Protein AF-A0A2K2HBD0-F1 (afdb_monomer_lite)

InterPro domains:
  IPR009956 Post-segregation antitoxin CcdA [PF07362] (13-83)

Secondary structure (DSSP, 8-state):
-----SS-TTSPPPP------HHHHHHHHHTT--HHHHHHHHHHHHHHHHHHHHHHHHHHHHHHHHHHHHHHH--TTGGG---

Structure (mmCIF, N/CA/C/O backbone):
data_AF-A0A2K2HBD0-F1
#
_entry.id   AF-A0A2K2HBD0-F1
#
loop_
_atom_site.group_PDB
_atom_site.id
_atom_site.type_symbol
_atom_site.label_atom_id
_atom_site.label_alt_id
_atom_site.label_comp_id
_atom_site.label_asym_id
_atom_site.label_entity_id
_atom_site.label_seq_id
_atom_site.pdbx_PDB_ins_code
_atom_site.Cartn_x
_atom_site.Cartn_y
_atom_site.Cartn_z
_atom_site.occupancy
_atom_site.B_iso_or_equiv
_atom_site.auth_seq_id
_atom_site.auth_comp_id
_atom_site.auth_asym_id
_atom_site.auth_atom_id
_atom_site.pdbx_PDB_model_num
ATOM 1 N N . MET A 1 1 ? 22.525 -6.578 -7.500 1.00 34.03 1 MET A N 1
ATOM 2 C CA . MET A 1 1 ? 21.487 -5.531 -7.603 1.00 34.03 1 MET A CA 1
ATOM 3 C C . MET A 1 1 ? 20.577 -5.676 -6.400 1.00 34.03 1 MET A C 1
ATOM 5 O O . MET A 1 1 ? 19.860 -6.662 -6.315 1.00 34.03 1 MET A O 1
ATOM 9 N N . LYS A 1 2 ? 20.710 -4.801 -5.398 1.00 34.09 2 LYS A N 1
ATOM 10 C CA . LYS A 1 2 ? 19.873 -4.887 -4.198 1.00 34.09 2 LYS A CA 1
ATOM 11 C C . LYS A 1 2 ? 18.487 -4.390 -4.594 1.00 34.09 2 LYS A C 1
ATOM 13 O O . LYS A 1 2 ? 18.349 -3.201 -4.861 1.00 34.09 2 LYS A O 1
ATOM 18 N N . ALA A 1 3 ? 17.497 -5.280 -4.639 1.00 43.34 3 ALA A N 1
ATOM 1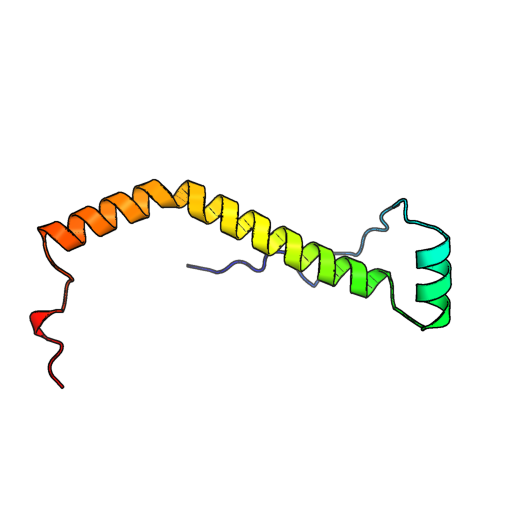9 C CA . ALA A 1 3 ? 16.108 -4.883 -4.455 1.00 43.34 3 ALA A CA 1
ATOM 20 C C . ALA A 1 3 ? 16.049 -4.226 -3.070 1.00 43.34 3 ALA A C 1
ATOM 22 O O . ALA A 1 3 ? 15.966 -4.902 -2.046 1.00 43.34 3 ALA A O 1
ATOM 23 N N . GLN A 1 4 ? 16.304 -2.919 -3.027 1.00 52.88 4 GLN A N 1
ATOM 24 C CA . GLN A 1 4 ? 16.239 -2.161 -1.795 1.00 52.88 4 GLN A CA 1
ATOM 25 C C . GLN A 1 4 ? 14.793 -2.224 -1.342 1.00 52.88 4 GLN A C 1
ATOM 27 O O . GLN A 1 4 ? 13.870 -1.955 -2.110 1.00 52.88 4 GLN A O 1
ATOM 32 N N . ASN A 1 5 ? 14.618 -2.649 -0.097 1.00 59.59 5 ASN A N 1
ATOM 33 C CA . ASN A 1 5 ? 13.353 -2.578 0.599 1.00 59.59 5 ASN A CA 1
ATOM 34 C C . ASN A 1 5 ? 12.760 -1.180 0.353 1.00 59.59 5 ASN A C 1
ATOM 36 O O . ASN A 1 5 ? 13.425 -0.185 0.636 1.00 59.59 5 ASN A O 1
ATOM 40 N N . VAL A 1 6 ? 11.547 -1.111 -0.207 1.00 68.81 6 VAL A N 1
ATOM 41 C CA . VAL A 1 6 ? 10.873 0.142 -0.616 1.00 68.81 6 VAL A CA 1
ATOM 42 C C . VAL A 1 6 ? 10.803 1.173 0.522 1.00 68.81 6 VAL A C 1
ATOM 44 O O . VAL A 1 6 ? 10.678 2.369 0.286 1.00 68.81 6 VAL A O 1
ATOM 47 N N . TYR A 1 7 ? 10.921 0.713 1.765 1.00 73.38 7 TYR A N 1
ATOM 48 C CA . TYR A 1 7 ? 11.015 1.519 2.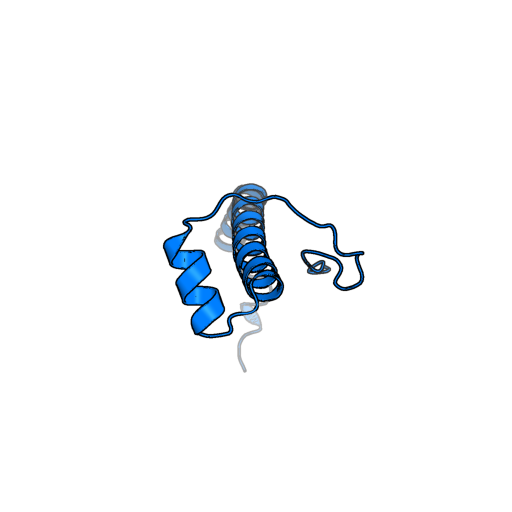973 1.00 73.38 7 TYR A CA 1
ATOM 49 C C . TYR A 1 7 ? 11.734 0.721 4.075 1.00 73.38 7 TYR A C 1
ATOM 51 O O . TYR A 1 7 ? 11.906 -0.497 3.967 1.00 73.38 7 TYR A O 1
ATOM 59 N N . ARG A 1 8 ? 12.165 1.406 5.143 1.00 78.94 8 ARG A N 1
ATOM 60 C CA . ARG A 1 8 ? 12.782 0.780 6.325 1.00 78.94 8 ARG A CA 1
ATOM 61 C C . ARG A 1 8 ? 11.700 0.390 7.343 1.00 78.94 8 ARG A C 1
ATOM 63 O O . ARG A 1 8 ? 11.024 1.296 7.830 1.00 78.94 8 ARG A O 1
ATOM 70 N N . PRO A 1 9 ? 11.553 -0.899 7.703 1.00 75.44 9 PRO A N 1
ATOM 71 C CA . PRO A 1 9 ? 10.555 -1.332 8.681 1.00 75.44 9 PRO A CA 1
ATOM 72 C C . PRO A 1 9 ? 10.779 -0.764 10.088 1.00 75.44 9 PRO A C 1
ATOM 74 O O . PRO A 1 9 ? 9.806 -0.536 10.798 1.00 75.44 9 PRO A O 1
ATOM 77 N N . GLU A 1 10 ? 12.031 -0.495 10.488 1.00 78.00 10 GLU A N 1
ATOM 78 C CA . GLU A 1 10 ? 12.340 0.073 11.814 1.00 78.00 10 GLU A CA 1
ATOM 79 C C . GLU A 1 10 ? 12.229 1.607 11.875 1.00 78.00 10 GLU A C 1
ATOM 81 O O . GLU A 1 10 ? 12.574 2.217 12.889 1.00 78.00 10 GLU A O 1
ATOM 86 N N . ALA A 1 11 ? 11.791 2.268 10.797 1.00 82.19 11 ALA A N 1
ATOM 87 C CA . ALA A 1 11 ? 11.637 3.717 10.810 1.00 82.19 11 ALA A CA 1
ATOM 88 C C . ALA A 1 11 ? 10.562 4.147 11.830 1.00 82.19 11 ALA A C 1
ATOM 90 O O . ALA A 1 11 ? 9.517 3.497 11.937 1.00 82.19 11 ALA A O 1
ATOM 91 N N . PRO A 1 12 ? 10.774 5.254 12.568 1.00 82.56 12 PRO A N 1
ATOM 92 C CA . PRO A 1 12 ? 9.804 5.726 13.546 1.00 82.56 12 PRO A CA 1
ATOM 93 C C . PRO A 1 12 ? 8.476 6.071 12.864 1.00 82.56 12 PRO A C 1
ATOM 95 O O . PRO A 1 12 ? 8.443 6.810 11.875 1.00 82.56 12 PRO A O 1
ATOM 98 N N . LYS A 1 13 ? 7.371 5.556 13.418 1.00 81.94 13 LYS A N 1
ATOM 99 C CA . LYS A 1 13 ? 6.024 5.861 12.930 1.00 81.94 13 LYS A CA 1
ATOM 100 C C . LYS A 1 13 ? 5.733 7.340 13.151 1.00 81.94 13 LYS A C 1
ATOM 102 O O . LYS A 1 13 ? 5.856 7.843 14.265 1.00 81.94 13 LYS A O 1
ATOM 107 N N . ARG A 1 14 ? 5.330 8.034 12.089 1.00 83.19 14 ARG A N 1
ATOM 108 C CA . ARG A 1 14 ? 4.842 9.412 12.178 1.00 83.19 14 ARG A CA 1
ATOM 109 C C . ARG A 1 14 ? 3.317 9.412 12.090 1.00 83.19 14 ARG A C 1
ATOM 111 O O . ARG A 1 14 ? 2.788 8.752 11.196 1.00 83.19 14 ARG A O 1
ATOM 118 N N . PRO A 1 15 ? 2.608 10.132 12.977 1.00 83.88 15 PRO A N 1
ATOM 119 C CA . PRO A 1 15 ? 1.176 10.335 12.816 1.00 83.88 15 PRO A CA 1
ATOM 120 C C . PRO A 1 15 ? 0.923 11.150 11.544 1.00 83.88 15 PRO A C 1
ATOM 122 O O . PRO A 1 15 ? 1.605 12.142 11.283 1.00 83.88 15 PRO A O 1
ATOM 125 N N . VAL A 1 16 ? -0.049 10.714 10.746 1.00 82.25 16 VAL A N 1
ATOM 126 C CA . VAL A 1 16 ? -0.456 11.377 9.505 1.00 82.25 16 VAL A CA 1
ATOM 127 C C . VAL A 1 16 ? -1.925 11.756 9.644 1.00 82.25 16 VAL A C 1
ATOM 129 O O . VAL A 1 16 ? -2.754 10.903 9.956 1.00 82.25 16 VAL A O 1
ATOM 132 N N . ASN A 1 17 ? -2.248 13.028 9.416 1.00 85.06 17 ASN A N 1
ATOM 133 C CA . ASN A 1 17 ? -3.634 13.483 9.353 1.00 85.06 17 ASN A CA 1
ATOM 134 C C . ASN A 1 17 ? -4.181 13.187 7.956 1.00 85.06 17 ASN A C 1
ATOM 136 O O . ASN A 1 17 ? -3.582 13.588 6.959 1.00 85.06 17 ASN A O 1
ATOM 140 N N . LEU A 1 18 ? -5.304 12.478 7.887 1.00 83.06 18 LEU A N 1
ATOM 141 C CA . LEU A 1 18 ? -5.945 12.088 6.636 1.00 83.06 18 LEU A CA 1
ATOM 142 C C . LEU A 1 18 ? -7.457 12.253 6.738 1.00 83.06 18 LEU A C 1
ATOM 144 O O . LEU A 1 18 ? -8.055 12.005 7.784 1.00 83.06 18 LEU A O 1
ATOM 148 N N . THR A 1 19 ? -8.067 12.668 5.634 1.00 86.06 19 THR A N 1
ATOM 149 C CA . THR A 1 19 ? -9.517 12.809 5.511 1.00 86.06 19 THR A CA 1
ATOM 150 C C . THR A 1 19 ? -10.069 11.562 4.833 1.00 86.06 19 THR A C 1
ATOM 152 O O . THR A 1 19 ? -9.626 11.191 3.748 1.00 86.06 19 THR A O 1
ATOM 155 N N . VAL A 1 20 ? -11.029 10.903 5.476 1.00 86.56 20 VAL A N 1
ATOM 156 C CA . VAL A 1 20 ? -11.691 9.684 4.992 1.00 86.56 20 VAL A CA 1
ATOM 157 C C . VAL A 1 20 ? -13.194 9.821 5.213 1.00 86.56 20 VAL A C 1
ATOM 159 O O . VAL A 1 20 ? -13.629 10.545 6.105 1.00 86.56 20 VAL A O 1
ATOM 162 N N . ASN A 1 21 ? -13.980 9.129 4.386 1.00 92.06 21 ASN A N 1
ATOM 163 C CA . ASN A 1 21 ? -15.428 9.047 4.541 1.00 92.06 21 ASN A CA 1
ATOM 164 C C . ASN A 1 21 ? -15.805 8.539 5.948 1.00 92.06 21 ASN A C 1
ATOM 166 O O . ASN A 1 21 ? -15.305 7.510 6.409 1.00 92.06 21 ASN A O 1
ATOM 170 N N . GLU A 1 22 ? -16.693 9.267 6.617 1.00 91.38 22 GLU A N 1
ATOM 171 C CA . GLU A 1 22 ? -17.068 8.995 8.003 1.00 91.38 22 GLU A CA 1
ATOM 172 C C . GLU A 1 22 ? -17.786 7.649 8.174 1.00 91.38 22 GLU A C 1
ATOM 174 O O . GLU A 1 22 ? -17.484 6.907 9.111 1.00 91.38 22 GLU A O 1
ATOM 179 N N . ASP A 1 23 ? -18.692 7.297 7.261 1.00 92.56 23 ASP A N 1
ATOM 180 C CA . ASP A 1 23 ? -19.418 6.028 7.325 1.00 92.56 23 ASP A CA 1
ATOM 181 C C . ASP A 1 23 ? -18.469 4.844 7.138 1.00 92.56 23 ASP A C 1
ATOM 183 O O . ASP A 1 23 ? -18.538 3.870 7.887 1.00 92.56 23 ASP A O 1
ATOM 187 N N . LEU A 1 24 ? -17.509 4.952 6.214 1.00 90.81 24 LEU A N 1
ATOM 188 C CA . LEU A 1 24 ? -16.469 3.940 6.033 1.00 90.81 24 LEU A CA 1
ATOM 189 C C . LEU A 1 24 ? -15.626 3.772 7.303 1.00 90.81 24 LEU A C 1
ATOM 191 O O . LEU A 1 24 ? -15.330 2.646 7.702 1.00 90.81 24 LEU A O 1
ATOM 195 N N . LEU A 1 25 ? -15.265 4.878 7.962 1.00 89.94 25 LEU A N 1
ATOM 196 C CA . LEU A 1 25 ? -14.526 4.848 9.224 1.00 89.94 25 LEU A CA 1
ATOM 197 C C . LEU A 1 25 ? -15.342 4.168 10.332 1.00 89.94 25 LEU A C 1
ATOM 199 O O . LEU A 1 25 ? -14.795 3.383 11.110 1.00 89.94 25 LEU A O 1
ATOM 203 N N . ARG A 1 26 ? -16.645 4.458 10.402 1.00 92.94 26 ARG A N 1
ATOM 204 C CA . ARG A 1 26 ? -17.572 3.856 11.366 1.00 92.94 26 ARG A CA 1
ATOM 205 C C . ARG A 1 26 ? -17.663 2.348 11.158 1.00 92.94 26 ARG A C 1
ATOM 207 O O . ARG A 1 26 ? -17.445 1.600 12.109 1.00 92.94 26 ARG A O 1
ATOM 214 N N . VAL A 1 27 ? -17.907 1.911 9.924 1.00 92.69 27 VAL A N 1
ATOM 215 C CA . VAL A 1 27 ? -17.993 0.489 9.565 1.00 92.69 27 VAL A CA 1
ATOM 216 C C . VAL A 1 27 ? -16.671 -0.215 9.859 1.00 92.69 27 VAL A C 1
ATOM 218 O O . VAL A 1 27 ? -16.669 -1.242 10.530 1.00 92.69 27 VAL A O 1
ATOM 221 N N . ALA A 1 28 ? -15.536 0.364 9.455 1.00 90.69 28 ALA A N 1
ATOM 222 C CA . ALA A 1 28 ? -14.214 -0.211 9.702 1.00 90.69 28 ALA A CA 1
ATOM 223 C C . ALA A 1 28 ? -13.927 -0.412 11.199 1.00 90.69 28 ALA A C 1
ATOM 225 O O . ALA A 1 28 ? -13.383 -1.444 11.591 1.00 90.69 28 AL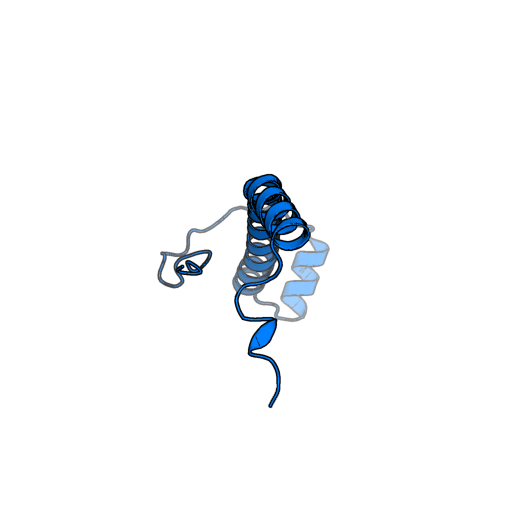A A O 1
ATOM 226 N N . LYS A 1 29 ? -14.331 0.543 12.047 1.00 89.50 29 LYS A N 1
ATOM 227 C CA . LYS A 1 29 ? -14.227 0.407 13.507 1.00 89.50 29 LYS A CA 1
ATOM 228 C C . LYS A 1 29 ? -15.150 -0.682 14.054 1.00 89.50 29 LYS A C 1
ATOM 230 O O . LYS A 1 29 ? -14.714 -1.444 14.909 1.00 89.50 29 LYS A O 1
ATOM 235 N N . GLN A 1 30 ? -16.386 -0.780 13.560 1.00 93.38 30 GLN A N 1
ATOM 236 C CA . GLN A 1 30 ? -17.349 -1.803 13.991 1.00 93.38 30 GLN A CA 1
ATOM 237 C C . GLN A 1 30 ? -16.862 -3.224 13.699 1.00 93.38 30 GLN A C 1
ATOM 239 O O . GLN A 1 30 ? -17.049 -4.113 14.524 1.00 93.38 30 GLN A O 1
ATOM 244 N N . VAL A 1 31 ? -16.200 -3.432 12.560 1.00 94.50 31 VAL A N 1
ATOM 245 C CA . VAL A 1 31 ? -15.630 -4.739 12.196 1.00 94.50 31 VAL A CA 1
ATOM 246 C C . VAL A 1 31 ? -14.219 -4.974 12.757 1.00 94.50 31 VAL A C 1
ATOM 248 O O . VAL A 1 31 ? -13.617 -6.009 12.487 1.00 94.50 31 VAL A O 1
ATOM 251 N N . GLY A 1 32 ? -13.671 -4.033 13.536 1.00 90.94 32 GLY A N 1
ATOM 252 C CA . GLY A 1 32 ? -12.375 -4.186 14.204 1.00 90.94 32 GLY A CA 1
ATOM 253 C C . GLY A 1 32 ? -11.147 -4.053 13.293 1.00 90.94 32 GLY A C 1
ATOM 254 O O . GLY A 1 32 ? -10.082 -4.580 13.618 1.00 90.94 32 GLY A O 1
ATOM 255 N N . ILE A 1 33 ? -11.255 -3.356 12.158 1.00 90.81 33 ILE A N 1
ATOM 256 C CA . ILE A 1 33 ? -10.119 -3.150 11.250 1.00 90.81 33 ILE A CA 1
ATOM 257 C C . ILE A 1 33 ? -9.092 -2.206 11.885 1.00 90.81 33 ILE A C 1
ATOM 259 O O . ILE A 1 33 ? -9.393 -1.077 12.279 1.00 90.81 33 ILE A O 1
ATOM 263 N N . ASN A 1 34 ? -7.829 -2.639 11.907 1.00 88.81 34 ASN A N 1
ATOM 264 C CA . ASN A 1 34 ? -6.715 -1.782 12.293 1.00 88.81 34 ASN A CA 1
ATOM 265 C C . ASN A 1 34 ? -6.357 -0.831 11.139 1.00 88.81 34 ASN A C 1
ATOM 267 O O . ASN A 1 34 ? -5.656 -1.204 10.194 1.00 88.81 34 ASN A O 1
ATOM 271 N N . LEU A 1 35 ? -6.841 0.407 11.228 1.00 87.12 35 LEU A N 1
ATOM 272 C CA . LEU A 1 35 ? -6.669 1.429 10.192 1.00 87.12 35 LEU A CA 1
ATOM 273 C C . LEU A 1 35 ? -5.200 1.751 9.909 1.00 87.12 35 LEU A C 1
ATOM 275 O O . LEU A 1 35 ? -4.828 1.878 8.749 1.00 87.12 35 LEU A O 1
ATOM 279 N N . SER A 1 36 ? -4.358 1.835 10.944 1.00 85.56 36 SER A N 1
ATOM 280 C CA . SER A 1 36 ? -2.929 2.132 10.776 1.00 85.56 36 SER A CA 1
ATOM 281 C C . SER A 1 36 ? -2.240 1.053 9.950 1.00 85.56 36 SER A C 1
ATOM 283 O O . SER A 1 36 ? -1.518 1.365 9.008 1.00 85.56 36 SER A O 1
ATOM 285 N N . ARG A 1 37 ? -2.487 -0.220 10.278 1.00 86.81 37 ARG A N 1
ATOM 286 C CA . ARG A 1 37 ? -1.901 -1.353 9.556 1.00 86.81 37 ARG A CA 1
ATOM 287 C C . ARG A 1 37 ? -2.418 -1.432 8.121 1.00 86.81 37 ARG A C 1
ATOM 289 O O . ARG A 1 37 ? -1.630 -1.566 7.194 1.00 86.81 37 ARG A O 1
ATOM 296 N N . THR A 1 38 ? -3.730 -1.296 7.945 1.00 89.69 38 THR A N 1
ATOM 297 C CA . THR A 1 38 ? -4.375 -1.354 6.623 1.00 89.69 38 THR A CA 1
ATOM 298 C C . THR A 1 38 ? -3.877 -0.230 5.717 1.00 89.69 38 THR A C 1
ATOM 300 O O . THR A 1 38 ? -3.617 -0.442 4.535 1.00 89.69 38 THR A O 1
ATOM 303 N N . PHE A 1 39 ? -3.697 0.967 6.277 1.00 88.50 39 PHE A N 1
ATOM 304 C CA . PHE A 1 39 ? -3.122 2.105 5.574 1.00 88.50 39 PHE A CA 1
ATOM 305 C C . PHE A 1 39 ? -1.673 1.842 5.153 1.00 88.50 39 PHE A C 1
ATOM 307 O O . PHE A 1 39 ? -1.350 2.026 3.982 1.00 88.50 39 PHE A O 1
ATOM 314 N N . GLU A 1 40 ? -0.815 1.374 6.067 1.00 86.50 40 GLU A N 1
ATOM 315 C CA . GLU A 1 40 ? 0.582 1.036 5.752 1.00 86.50 40 GLU A CA 1
ATOM 316 C C . GLU A 1 40 ? 0.670 0.004 4.613 1.00 86.50 40 GLU A C 1
ATOM 318 O O . GLU A 1 40 ? 1.417 0.203 3.653 1.00 86.50 40 GLU A O 1
ATOM 323 N N . GLU A 1 41 ? -0.136 -1.060 4.674 1.00 87.44 41 GLU A N 1
ATOM 324 C CA . GLU A 1 41 ? -0.184 -2.108 3.649 1.00 87.44 41 GLU A CA 1
ATOM 325 C C . GLU A 1 41 ? -0.673 -1.564 2.293 1.00 87.44 41 GLU A C 1
ATOM 327 O O . GLU A 1 41 ? -0.052 -1.819 1.256 1.00 87.44 41 GLU A O 1
ATOM 332 N N . ALA A 1 42 ? -1.739 -0.758 2.280 1.00 89.06 42 ALA A N 1
ATOM 333 C CA . ALA A 1 42 ? -2.278 -0.166 1.056 1.00 89.06 42 ALA A CA 1
ATOM 334 C C . ALA A 1 42 ? -1.297 0.818 0.397 1.00 89.06 42 ALA A C 1
ATOM 336 O O . ALA A 1 42 ? -1.106 0.792 -0.825 1.00 89.06 42 ALA A O 1
ATOM 337 N N . VAL A 1 43 ? -0.646 1.666 1.199 1.00 88.50 43 VAL A N 1
ATOM 338 C CA . VAL A 1 43 ? 0.376 2.608 0.724 1.00 88.50 43 VAL A CA 1
ATOM 339 C C . VAL A 1 43 ? 1.556 1.847 0.138 1.00 88.50 43 VAL A C 1
ATOM 341 O O . VAL A 1 43 ? 2.000 2.165 -0.961 1.00 88.50 43 VAL A O 1
ATOM 344 N N . LEU A 1 44 ? 2.026 0.797 0.808 1.00 87.75 44 LEU A N 1
ATOM 345 C CA . LEU A 1 44 ? 3.127 -0.034 0.331 1.00 87.75 44 LEU A CA 1
ATOM 346 C C . LEU A 1 44 ? 2.855 -0.638 -1.049 1.00 87.75 44 LEU A C 1
ATOM 348 O O . LEU A 1 44 ?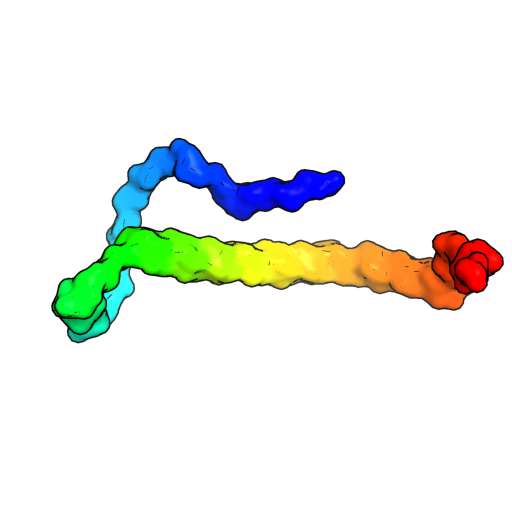 3.734 -0.611 -1.912 1.00 87.75 44 LEU A O 1
ATOM 352 N N . VAL A 1 45 ? 1.645 -1.152 -1.280 1.00 87.94 45 VAL A N 1
ATOM 353 C CA . VAL A 1 45 ? 1.250 -1.699 -2.587 1.00 87.94 45 VAL A CA 1
ATOM 354 C C . VAL A 1 45 ? 1.276 -0.610 -3.662 1.00 87.94 45 VAL A C 1
ATOM 356 O O . VAL A 1 45 ? 1.818 -0.826 -4.748 1.00 87.94 45 VAL A O 1
ATOM 359 N N . LYS A 1 46 ? 0.738 0.578 -3.364 1.00 89.38 46 LYS A N 1
ATOM 360 C CA . LYS A 1 46 ? 0.722 1.710 -4.303 1.00 89.38 46 LYS A CA 1
ATOM 361 C C . LYS A 1 46 ? 2.125 2.229 -4.616 1.00 89.38 46 LYS A C 1
ATOM 363 O O . LYS A 1 46 ? 2.427 2.453 -5.784 1.00 89.38 46 LYS A O 1
ATOM 368 N N . VAL A 1 47 ? 2.983 2.368 -3.606 1.00 89.19 47 VAL A N 1
ATOM 369 C CA . VAL A 1 47 ? 4.369 2.826 -3.776 1.00 89.19 47 VAL A CA 1
ATOM 370 C C . VAL A 1 47 ? 5.170 1.817 -4.592 1.00 89.19 47 VAL A C 1
ATOM 372 O O . VAL A 1 47 ? 5.862 2.213 -5.523 1.00 89.19 47 VAL A O 1
ATOM 375 N N . ARG A 1 48 ? 5.042 0.514 -4.307 1.00 86.38 48 ARG A N 1
ATOM 376 C CA . ARG A 1 48 ? 5.686 -0.540 -5.110 1.00 86.38 48 ARG A CA 1
ATOM 377 C C . ARG A 1 48 ? 5.303 -0.434 -6.577 1.00 86.38 48 ARG A C 1
ATOM 379 O O . ARG A 1 48 ? 6.184 -0.392 -7.425 1.00 86.38 48 ARG A O 1
ATOM 386 N N . LYS A 1 49 ? 4.004 -0.325 -6.858 1.00 86.44 49 LYS A N 1
ATOM 387 C CA . LYS A 1 49 ? 3.508 -0.209 -8.228 1.00 86.44 49 LYS A CA 1
ATOM 388 C C . LYS A 1 49 ? 4.055 1.039 -8.932 1.00 86.44 49 LYS A C 1
ATOM 390 O O . LYS A 1 49 ? 4.521 0.936 -10.058 1.00 86.44 49 LYS A O 1
ATOM 395 N N . ALA A 1 50 ? 4.049 2.188 -8.257 1.00 86.88 50 ALA A N 1
ATOM 396 C CA . ALA A 1 50 ? 4.581 3.430 -8.817 1.00 86.88 50 ALA A CA 1
ATOM 397 C C . ALA A 1 50 ? 6.088 3.337 -9.113 1.00 86.88 50 ALA A C 1
ATOM 399 O O . ALA A 1 50 ? 6.535 3.765 -10.173 1.00 86.88 50 ALA A O 1
ATOM 400 N N . LEU A 1 51 ? 6.869 2.731 -8.211 1.00 84.75 51 LEU A N 1
ATOM 401 C CA . LEU A 1 51 ? 8.301 2.510 -8.423 1.00 84.75 51 LEU A CA 1
ATOM 402 C C . LEU A 1 51 ? 8.571 1.523 -9.562 1.00 84.75 51 LEU A C 1
ATOM 404 O O . LEU A 1 51 ? 9.504 1.726 -10.332 1.00 84.75 51 LEU A O 1
ATOM 408 N N . GLU A 1 52 ? 7.767 0.468 -9.693 1.00 84.38 52 GLU A N 1
ATOM 409 C CA . GLU A 1 52 ? 7.862 -0.471 -10.815 1.00 84.38 52 GLU A CA 1
ATOM 410 C C . GLU A 1 52 ? 7.547 0.204 -12.153 1.00 84.38 52 GLU A C 1
ATOM 412 O O . GLU A 1 52 ? 8.245 -0.033 -13.138 1.00 84.38 52 GLU A O 1
ATOM 417 N N . GLU A 1 53 ? 6.514 1.046 -12.199 1.00 85.31 53 GLU A N 1
ATOM 418 C CA . GLU A 1 53 ? 6.156 1.829 -13.385 1.00 85.31 53 GLU A CA 1
ATOM 419 C C . GLU A 1 53 ? 7.269 2.815 -13.754 1.00 85.31 53 GLU A C 1
ATOM 421 O O . GLU A 1 53 ? 7.702 2.846 -14.907 1.00 85.31 53 GLU A O 1
ATOM 426 N N . GLN A 1 54 ? 7.803 3.545 -12.772 1.00 83.88 54 GLN A N 1
ATOM 427 C CA . GLN A 1 54 ? 8.927 4.456 -12.978 1.00 83.88 54 GLN A CA 1
ATOM 428 C C . GLN A 1 54 ? 10.170 3.707 -13.478 1.00 83.88 54 GLN A C 1
ATOM 430 O O . GLN A 1 54 ? 10.774 4.101 -14.475 1.00 83.88 54 GLN A O 1
ATOM 435 N N . TRP A 1 55 ? 10.513 2.579 -12.850 1.00 83.38 55 TRP A N 1
ATOM 436 C CA . TRP A 1 55 ? 11.648 1.759 -13.267 1.00 83.38 55 TRP A CA 1
ATOM 437 C C . TRP A 1 55 ? 11.475 1.233 -14.695 1.00 83.38 55 TRP A C 1
ATOM 439 O O . TRP A 1 55 ? 12.433 1.228 -15.469 1.00 83.38 55 TRP A O 1
ATOM 449 N N . ARG A 1 56 ? 10.260 0.813 -15.071 1.00 80.50 56 ARG A N 1
ATOM 450 C CA . ARG A 1 56 ? 9.953 0.354 -16.433 1.00 80.50 56 ARG A CA 1
ATOM 451 C C . ARG A 1 56 ? 10.162 1.449 -17.468 1.00 80.50 56 ARG A C 1
ATOM 453 O O . ARG A 1 56 ? 10.721 1.149 -18.519 1.00 80.50 56 ARG A O 1
ATOM 460 N N . GLU A 1 57 ? 9.736 2.678 -17.193 1.00 81.62 57 GLU A N 1
ATOM 461 C CA . GLU A 1 57 ? 9.944 3.797 -18.117 1.00 81.62 57 GLU A CA 1
ATOM 462 C C . GLU A 1 57 ? 11.427 4.180 -18.216 1.00 81.62 57 GLU A C 1
ATOM 464 O O . GLU A 1 57 ? 11.952 4.298 -19.323 1.00 81.62 57 GLU A O 1
ATOM 469 N N . GLU A 1 58 ? 12.146 4.248 -17.093 1.00 76.38 58 GLU A N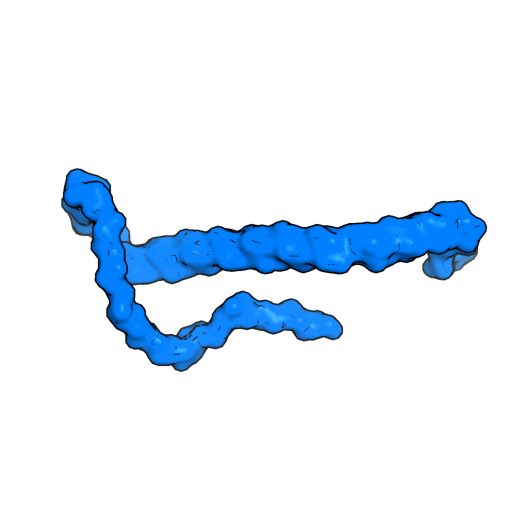 1
ATOM 470 C CA . GLU A 1 58 ? 13.589 4.530 -17.078 1.00 76.38 58 GLU A CA 1
ATOM 471 C C . GLU A 1 58 ? 14.407 3.456 -17.818 1.00 76.38 58 GLU A C 1
ATOM 473 O O . GLU A 1 58 ? 15.354 3.761 -18.544 1.00 76.38 58 GLU A O 1
ATOM 478 N N . ASN A 1 59 ? 14.032 2.181 -17.686 1.00 76.06 59 ASN A N 1
ATOM 479 C CA . ASN A 1 59 ? 14.779 1.064 -18.269 1.00 76.06 59 ASN A CA 1
ATOM 480 C C . ASN A 1 59 ? 14.297 0.683 -19.671 1.00 76.06 59 ASN A C 1
ATOM 482 O O . ASN A 1 59 ? 14.885 -0.193 -20.302 1.00 76.06 59 ASN A O 1
ATOM 486 N N . LYS A 1 60 ? 13.270 1.348 -20.205 1.00 76.31 60 LYS A N 1
ATOM 487 C CA . LYS A 1 60 ? 12.667 1.025 -21.504 1.00 76.31 60 LYS A CA 1
ATOM 488 C C . LYS A 1 60 ? 13.676 1.089 -22.649 1.00 76.31 60 LYS A C 1
ATOM 490 O O . LYS A 1 60 ? 13.736 0.173 -23.466 1.00 76.31 60 LYS A O 1
ATOM 495 N N . GLN A 1 61 ? 14.520 2.123 -22.679 1.00 71.56 61 GLN A N 1
ATOM 496 C CA . GLN A 1 61 ? 15.587 2.260 -23.681 1.00 71.56 61 GLN A CA 1
ATOM 497 C C . GLN A 1 61 ? 16.718 1.240 -23.491 1.00 71.56 61 GLN A C 1
ATOM 499 O O . GLN A 1 61 ? 17.220 0.679 -24.469 1.00 71.56 61 GLN A O 1
ATOM 504 N N . ALA A 1 62 ? 17.107 0.955 -22.247 1.00 71.94 62 ALA A N 1
ATOM 505 C CA . ALA A 1 62 ? 18.118 -0.058 -21.943 1.00 71.94 62 ALA A CA 1
ATOM 506 C C . ALA A 1 62 ? 17.644 -1.469 -22.340 1.00 71.94 62 ALA A C 1
ATOM 508 O O . ALA A 1 62 ? 18.388 -2.233 -22.949 1.00 71.94 62 ALA A O 1
ATOM 509 N N . ILE A 1 63 ? 16.376 -1.789 -22.076 1.00 73.50 63 ILE A N 1
ATOM 510 C CA . ILE A 1 63 ? 15.747 -3.050 -22.476 1.00 73.50 63 ILE A CA 1
ATOM 511 C C . ILE A 1 63 ? 15.612 -3.119 -23.999 1.00 73.50 63 ILE A C 1
ATOM 513 O O . ILE A 1 63 ? 15.960 -4.137 -24.588 1.00 73.50 63 ILE A O 1
ATOM 517 N N . ALA A 1 64 ? 15.170 -2.046 -24.662 1.00 77.19 64 ALA A N 1
ATOM 518 C CA . ALA A 1 64 ? 15.034 -2.022 -26.119 1.00 77.19 64 ALA A CA 1
ATOM 519 C C . ALA A 1 64 ? 16.383 -2.202 -26.834 1.00 77.19 64 ALA A C 1
ATOM 521 O O . ALA A 1 64 ? 16.493 -3.011 -27.754 1.00 77.19 64 ALA A O 1
ATOM 522 N N . SER A 1 65 ? 17.429 -1.501 -26.387 1.00 74.75 65 SER A N 1
ATOM 523 C CA . SER A 1 65 ? 18.783 -1.649 -26.939 1.00 74.75 65 SER A CA 1
ATOM 524 C C . SER A 1 65 ? 19.363 -3.044 -26.691 1.00 74.75 65 SER A C 1
ATOM 526 O O . SER A 1 65 ? 19.979 -3.624 -27.588 1.00 74.75 65 SER A O 1
ATOM 528 N N . TYR A 1 66 ? 19.114 -3.625 -25.516 1.00 66.56 66 TYR A N 1
ATOM 529 C CA . TYR A 1 66 ? 19.499 -5.000 -25.215 1.00 66.56 66 TYR A CA 1
ATOM 530 C C . TYR A 1 66 ? 18.748 -6.016 -26.087 1.00 66.56 66 TYR A C 1
ATOM 532 O O . TYR A 1 66 ? 19.378 -6.896 -26.670 1.00 66.56 66 TYR A O 1
ATOM 540 N N . ASN A 1 67 ? 17.432 -5.865 -26.249 1.00 76.88 67 ASN A N 1
ATOM 541 C CA . ASN A 1 67 ? 16.613 -6.723 -27.108 1.00 76.88 67 ASN A CA 1
ATOM 542 C C . ASN A 1 67 ? 17.077 -6.654 -28.567 1.00 76.88 67 ASN A C 1
ATOM 544 O O . ASN A 1 67 ? 17.314 -7.693 -29.175 1.00 76.88 67 ASN A O 1
ATOM 548 N N . ALA A 1 68 ? 17.332 -5.452 -29.093 1.00 76.62 68 ALA A N 1
ATOM 549 C CA . ALA A 1 68 ? 17.879 -5.272 -30.437 1.00 76.62 68 ALA A CA 1
ATOM 550 C C . ALA A 1 68 ? 19.265 -5.924 -30.598 1.00 76.62 68 ALA A C 1
ATOM 552 O O . ALA A 1 68 ? 19.599 -6.444 -31.664 1.00 76.62 68 ALA A O 1
ATOM 553 N N . ARG A 1 69 ? 20.090 -5.930 -29.540 1.00 73.50 69 ARG A N 1
ATOM 554 C CA . ARG A 1 69 ? 21.373 -6.646 -29.534 1.00 73.50 69 ARG A CA 1
ATOM 555 C C . ARG A 1 69 ? 21.169 -8.158 -29.579 1.00 73.50 69 ARG A C 1
ATOM 557 O O . ARG A 1 69 ? 21.868 -8.828 -30.330 1.00 73.50 69 ARG A O 1
ATOM 564 N N . ILE A 1 70 ? 20.231 -8.688 -28.800 1.00 73.81 70 ILE A N 1
ATOM 565 C CA . ILE A 1 70 ? 19.903 -10.118 -28.770 1.00 73.81 70 ILE A CA 1
ATOM 566 C C . ILE A 1 70 ? 19.315 -10.589 -30.105 1.00 73.81 70 ILE A C 1
ATOM 568 O O . ILE A 1 70 ? 19.703 -11.653 -30.577 1.00 73.81 70 ILE A O 1
ATOM 572 N N . GLU A 1 71 ? 18.452 -9.802 -30.747 1.00 71.25 71 GLU A N 1
ATOM 573 C CA . GLU A 1 71 ? 17.931 -10.112 -32.086 1.00 71.25 71 GLU A CA 1
ATOM 574 C C . GLU A 1 71 ? 19.048 -10.161 -33.135 1.00 71.25 71 GLU A C 1
ATOM 576 O O . GLU A 1 71 ? 19.067 -11.053 -33.979 1.00 71.25 71 GLU A O 1
ATOM 581 N N . LYS A 1 72 ? 20.018 -9.240 -33.058 1.00 71.94 72 LYS A N 1
ATOM 582 C CA . LYS A 1 72 ? 21.131 -9.169 -34.018 1.00 71.94 72 LYS A CA 1
ATOM 583 C C . LYS A 1 72 ? 22.245 -10.184 -33.763 1.00 71.94 72 LYS A C 1
ATOM 585 O O . LYS A 1 72 ? 22.860 -10.659 -34.710 1.00 71.94 72 LYS A O 1
ATOM 590 N N . GLN A 1 73 ? 22.568 -10.461 -32.502 1.00 72.81 73 GLN A N 1
ATOM 591 C CA . GLN A 1 73 ? 23.773 -11.211 -32.111 1.00 72.81 73 GLN A CA 1
ATOM 592 C C . GLN A 1 73 ? 23.459 -12.573 -31.476 1.00 72.81 73 GLN A C 1
ATOM 594 O O . GLN A 1 73 ? 24.369 -13.367 -31.235 1.00 72.81 73 GLN A O 1
ATOM 599 N N . GLY A 1 74 ? 22.182 -12.863 -31.222 1.00 65.56 74 GLY A N 1
ATOM 600 C CA . GLY A 1 74 ? 21.743 -14.036 -30.481 1.00 65.56 74 GLY A CA 1
ATOM 601 C C . GLY A 1 74 ? 22.003 -13.920 -28.976 1.00 65.56 74 GLY A C 1
ATOM 602 O O . GLY A 1 74 ? 22.709 -13.038 -28.483 1.00 65.56 74 GLY A O 1
ATOM 603 N N . VAL A 1 75 ? 21.417 -14.840 -28.210 1.00 74.75 75 VAL A N 1
ATOM 604 C CA . VAL A 1 75 ? 21.637 -14.924 -26.761 1.00 74.75 75 VAL A CA 1
ATOM 605 C C . VAL A 1 75 ? 22.934 -15.683 -26.482 1.00 74.75 75 VAL A C 1
ATOM 607 O O . VAL A 1 75 ? 23.145 -16.792 -26.986 1.00 74.75 75 VAL A O 1
ATOM 610 N N . PHE A 1 76 ? 23.789 -15.123 -25.625 1.00 63.91 76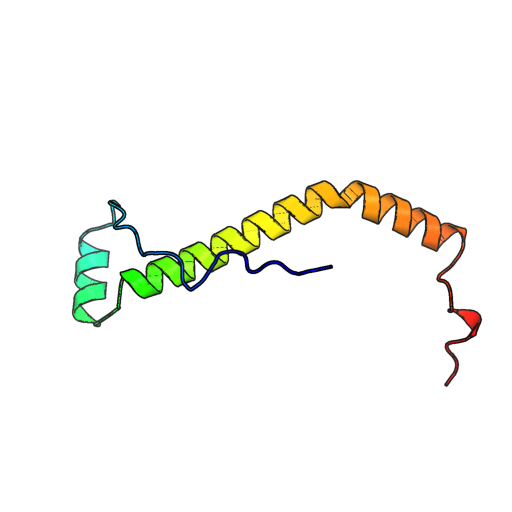 PHE A N 1
ATOM 611 C CA . PHE A 1 76 ? 24.979 -15.814 -25.135 1.00 63.91 76 PHE A CA 1
ATOM 612 C C . PHE A 1 76 ? 24.575 -17.129 -24.445 1.00 63.91 76 PHE A C 1
ATOM 614 O O . PHE A 1 76 ? 23.799 -17.129 -23.495 1.00 63.91 76 PHE A O 1
ATOM 621 N N . GLY A 1 77 ? 25.075 -18.261 -24.948 1.00 65.12 77 GLY A N 1
ATOM 622 C CA . GLY A 1 77 ? 24.754 -19.593 -24.422 1.00 65.12 77 GLY A CA 1
ATOM 623 C C . GLY A 1 77 ? 23.635 -20.347 -25.150 1.00 65.12 77 GLY A C 1
ATOM 624 O O . GLY A 1 77 ? 23.425 -21.518 -24.839 1.00 65.12 77 GLY A O 1
ATOM 625 N N . ALA A 1 78 ? 22.990 -19.767 -26.174 1.00 60.88 78 ALA A N 1
ATOM 626 C CA . ALA A 1 78 ? 21.990 -20.478 -26.987 1.00 60.88 78 ALA A CA 1
ATOM 627 C C . ALA A 1 78 ? 22.529 -21.800 -27.577 1.00 60.88 78 ALA A C 1
ATOM 629 O O . ALA A 1 78 ? 21.813 -22.793 -27.645 1.00 60.88 78 ALA A O 1
ATOM 630 N N . ARG A 1 79 ? 23.826 -21.851 -27.913 1.00 59.69 79 ARG A N 1
ATOM 631 C CA . ARG A 1 79 ? 24.502 -23.046 -28.451 1.00 59.69 79 ARG A CA 1
ATOM 632 C C . ARG A 1 79 ? 24.825 -24.126 -27.396 1.00 59.69 79 ARG A C 1
ATOM 634 O O . ARG A 1 79 ? 25.113 -25.253 -27.773 1.00 59.69 79 ARG A O 1
ATOM 641 N N . LYS A 1 80 ? 24.785 -23.811 -26.092 1.00 63.62 80 LYS A N 1
ATOM 642 C CA . LYS A 1 80 ? 25.045 -24.763 -24.986 1.00 63.62 80 LYS A CA 1
ATOM 643 C C . LYS A 1 80 ? 23.768 -25.257 -24.296 1.00 63.62 80 LYS A C 1
ATOM 645 O O . LYS A 1 80 ? 23.843 -26.012 -23.336 1.00 63.62 80 LYS A O 1
ATOM 650 N N . ARG A 1 81 ? 22.593 -24.844 -24.777 1.00 60.03 81 ARG A N 1
ATOM 651 C CA . ARG A 1 81 ? 21.285 -25.218 -24.226 1.00 60.03 81 ARG A CA 1
ATOM 652 C C . ARG A 1 81 ? 20.781 -26.519 -24.870 1.00 60.03 81 ARG A C 1
ATOM 654 O O . ARG A 1 81 ? 19.729 -26.551 -25.492 1.00 60.03 81 ARG A O 1
ATOM 661 N N . ARG A 1 82 ? 21.577 -27.581 -24.775 1.00 58.94 82 ARG A N 1
ATOM 662 C CA . ARG A 1 82 ? 21.157 -28.970 -24.999 1.00 58.94 82 ARG A CA 1
ATOM 663 C C . ARG A 1 82 ? 21.529 -29.707 -23.716 1.00 58.94 82 ARG A C 1
ATOM 665 O O . ARG A 1 82 ? 22.712 -29.749 -23.391 1.00 58.94 82 ARG A O 1
ATOM 672 N N . PHE A 1 83 ? 20.514 -30.137 -22.971 1.00 63.25 83 PHE A N 1
ATOM 673 C CA . PHE A 1 83 ? 20.670 -31.076 -21.861 1.00 63.25 83 PHE A CA 1
ATOM 674 C C . PHE A 1 83 ? 20.691 -32.492 -22.425 1.00 63.25 83 PHE A C 1
ATOM 676 O O . PHE A 1 83 ? 19.965 -32.711 -23.425 1.00 63.25 83 PHE A O 1
#

Organism: NCBI:txid1969733

Foldseek 3Di:
DDPPDLDDPPDDDDDDDDDDDPVVVVVCVVVPHDPVVVVVVVVSVVSVVVVVVVVCVVCVVVVVVVVVCCVVPNDVCPVVPDD

Sequence (83 aa):
MKAQNVYRPEAPKRPVNLTVNEDLLRVAKQVGINLSRTFEEAVLVKVRKALEEQWREENKQAIASYNARIEKQGVFGARKRRF

Radius of gyration: 22.18 Å; chains: 1; bounding box: 44×45×48 Å

pLDDT: mean 78.55, std 12.74, range [34.03, 94.5]